Protein AF-A0A382J155-F1 (afdb_monomer_lite)

Structure (mmCIF, N/CA/C/O backbone):
data_AF-A0A382J155-F1
#
_entry.id   AF-A0A382J155-F1
#
loop_
_atom_site.group_PDB
_atom_site.id
_atom_site.type_symbol
_atom_site.label_atom_id
_atom_site.label_alt_id
_atom_site.label_comp_id
_atom_site.label_asym_id
_atom_site.label_entity_id
_atom_site.label_seq_id
_atom_site.pdbx_PDB_ins_code
_atom_site.Cartn_x
_atom_site.Cartn_y
_atom_site.Cartn_z
_atom_site.occupancy
_atom_site.B_iso_or_equiv
_atom_site.auth_seq_id
_atom_site.auth_comp_id
_atom_site.auth_asym_id
_atom_site.auth_atom_id
_atom_site.pdbx_PDB_model_num
ATOM 1 N N . MET A 1 1 ? 18.474 -3.225 -11.524 1.00 43.94 1 MET A N 1
ATOM 2 C CA . MET A 1 1 ? 19.286 -4.308 -12.133 1.00 43.94 1 MET A CA 1
ATOM 3 C C . MET A 1 1 ? 19.375 -5.591 -11.289 1.00 43.94 1 MET A C 1
ATOM 5 O O . MET A 1 1 ? 19.626 -6.630 -11.876 1.00 43.94 1 MET A O 1
ATOM 9 N N . ALA A 1 2 ? 19.076 -5.591 -9.979 1.00 41.50 2 ALA A N 1
ATOM 10 C CA . ALA A 1 2 ? 19.062 -6.821 -9.159 1.00 41.50 2 ALA A CA 1
ATOM 11 C C . ALA A 1 2 ? 17.823 -7.733 -9.353 1.00 41.50 2 ALA A C 1
ATOM 13 O O . ALA A 1 2 ? 17.876 -8.919 -9.047 1.00 41.50 2 ALA A O 1
ATOM 14 N N . ILE A 1 3 ? 16.717 -7.214 -9.899 1.00 50.56 3 ILE A N 1
ATOM 15 C CA . ILE A 1 3 ? 15.454 -7.968 -10.031 1.00 50.56 3 ILE A CA 1
ATOM 16 C C . ILE A 1 3 ? 15.534 -8.980 -11.188 1.00 50.56 3 ILE A C 1
ATOM 18 O O . ILE A 1 3 ? 15.117 -10.123 -11.039 1.00 50.56 3 ILE A O 1
ATOM 22 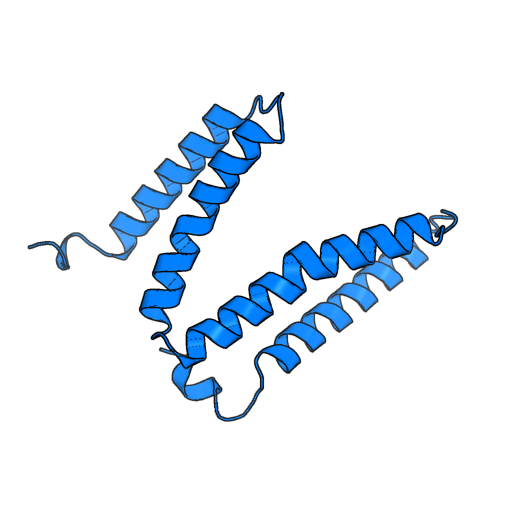N N . LYS A 1 4 ? 16.201 -8.629 -12.298 1.00 45.72 4 LYS A N 1
ATOM 23 C CA . LYS A 1 4 ? 16.342 -9.508 -13.477 1.00 45.72 4 LYS A CA 1
ATOM 24 C C . LYS A 1 4 ? 17.177 -10.774 -13.212 1.00 45.72 4 LYS A C 1
ATOM 26 O O . LYS A 1 4 ? 17.021 -11.749 -13.933 1.00 45.72 4 LYS A O 1
ATOM 31 N N . ILE A 1 5 ? 18.024 -10.773 -12.178 1.00 48.59 5 ILE A N 1
ATOM 32 C CA . ILE A 1 5 ? 18.837 -11.935 -11.770 1.00 48.59 5 ILE A CA 1
ATOM 33 C C . ILE A 1 5 ? 18.111 -12.776 -10.701 1.00 48.59 5 ILE A C 1
ATOM 35 O O . ILE A 1 5 ? 18.413 -13.950 -10.531 1.00 48.59 5 ILE A O 1
ATOM 39 N N . SER A 1 6 ? 17.100 -12.219 -10.023 1.00 45.31 6 SER A N 1
ATOM 40 C CA . SER A 1 6 ? 16.336 -12.927 -8.984 1.00 45.31 6 SER A CA 1
ATOM 41 C C . SER A 1 6 ? 15.043 -13.584 -9.493 1.00 45.31 6 SER A C 1
ATOM 43 O O . SER A 1 6 ? 14.415 -14.352 -8.763 1.00 45.31 6 SER A O 1
ATOM 45 N N . VAL A 1 7 ? 14.650 -13.310 -10.743 1.00 46.97 7 VAL A N 1
ATOM 46 C CA . VAL A 1 7 ? 13.451 -13.865 -11.406 1.00 46.97 7 VAL A CA 1
ATOM 47 C C . VAL A 1 7 ? 13.598 -15.351 -11.790 1.00 46.97 7 VAL A C 1
ATOM 49 O O . VAL A 1 7 ? 12.629 -15.965 -12.221 1.00 46.97 7 VAL A O 1
ATOM 52 N N . SER A 1 8 ? 14.752 -15.988 -11.566 1.00 48.91 8 SER A N 1
ATOM 53 C CA . SER A 1 8 ? 14.932 -17.423 -11.844 1.00 48.91 8 SER A CA 1
ATOM 54 C C . SER A 1 8 ? 14.778 -18.363 -10.640 1.00 48.91 8 SER A C 1
ATOM 56 O O . SER A 1 8 ? 14.857 -19.571 -10.838 1.00 48.91 8 SER A O 1
ATOM 58 N N . SER A 1 9 ? 14.554 -17.884 -9.407 1.00 51.09 9 SER A N 1
ATOM 59 C CA . SER A 1 9 ? 14.527 -18.810 -8.252 1.00 51.09 9 SER A CA 1
ATOM 60 C C . SER A 1 9 ? 13.551 -18.503 -7.119 1.00 51.09 9 SER A C 1
ATOM 62 O O . SER A 1 9 ? 13.320 -19.378 -6.288 1.00 51.09 9 SER A O 1
ATOM 64 N N . THR A 1 10 ? 12.921 -17.329 -7.068 1.00 48.88 10 THR A N 1
ATOM 65 C CA . THR A 1 10 ? 11.916 -17.042 -6.031 1.00 48.88 10 THR A CA 1
ATOM 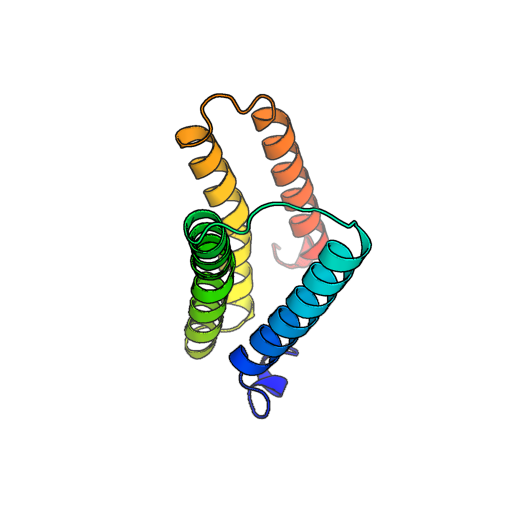66 C C . THR A 1 10 ? 10.755 -16.262 -6.615 1.00 48.88 10 THR A C 1
ATOM 68 O O . THR A 1 10 ? 10.876 -15.073 -6.898 1.00 48.88 10 THR A O 1
ATOM 71 N N . ASN A 1 11 ? 9.625 -16.946 -6.784 1.00 58.25 11 ASN A N 1
ATOM 72 C CA . ASN A 1 11 ? 8.354 -16.349 -7.170 1.00 58.25 11 ASN A CA 1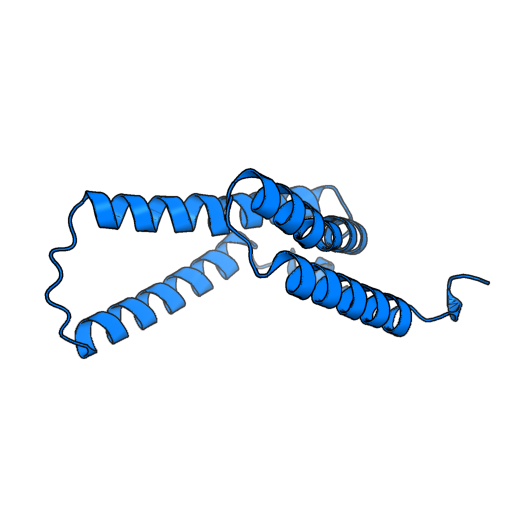
ATOM 73 C C . ASN A 1 11 ? 8.084 -15.134 -6.245 1.00 58.25 11 ASN A C 1
ATOM 75 O O . ASN A 1 11 ? 8.113 -15.311 -5.023 1.00 58.25 11 ASN A O 1
ATOM 79 N N . PRO A 1 12 ? 7.865 -13.909 -6.761 1.00 59.91 12 PRO A N 1
ATOM 80 C CA . PRO A 1 12 ? 7.661 -12.698 -5.947 1.00 59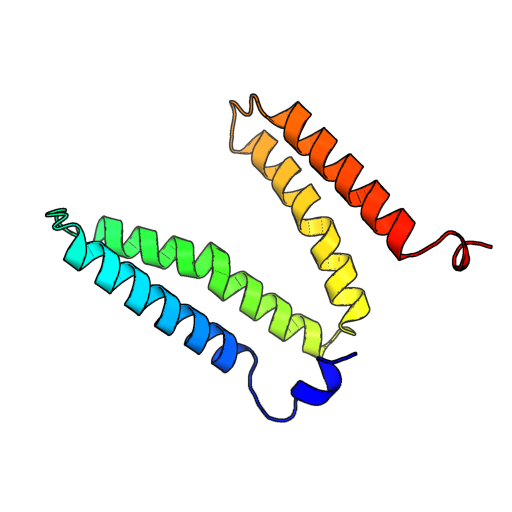.91 12 PRO A CA 1
ATOM 81 C C . PRO A 1 12 ? 6.566 -12.865 -4.887 1.00 59.91 12 PRO A C 1
ATOM 83 O O . PRO A 1 12 ? 6.643 -12.324 -3.782 1.00 59.91 12 PRO A O 1
ATOM 86 N N . ILE A 1 13 ? 5.593 -13.719 -5.200 1.00 64.81 13 ILE A N 1
ATOM 87 C CA . ILE A 1 13 ? 4.521 -14.154 -4.310 1.00 64.81 13 ILE A CA 1
ATOM 88 C C . ILE A 1 13 ? 5.080 -14.832 -3.054 1.00 64.81 13 ILE A C 1
ATOM 90 O O . ILE A 1 13 ? 4.608 -14.547 -1.959 1.00 64.81 13 ILE A O 1
ATOM 94 N N . THR A 1 14 ? 6.101 -15.684 -3.162 1.00 68.12 14 THR A N 1
ATOM 95 C CA . THR A 1 14 ? 6.709 -16.392 -2.023 1.00 68.12 14 THR A CA 1
ATOM 96 C C . THR A 1 14 ? 7.360 -15.420 -1.044 1.00 68.12 14 THR A C 1
ATOM 98 O O . THR A 1 14 ? 7.141 -15.527 0.160 1.00 68.12 14 THR A O 1
ATOM 101 N N . VAL A 1 15 ? 8.106 -14.432 -1.544 1.00 68.94 15 VAL A N 1
ATOM 102 C CA . VAL A 1 15 ? 8.765 -13.419 -0.702 1.00 68.94 15 VAL A CA 1
ATOM 103 C C . VAL A 1 15 ? 7.730 -12.517 -0.022 1.00 68.94 15 VAL A C 1
ATOM 105 O O . VAL A 1 15 ? 7.830 -12.254 1.179 1.00 68.94 15 VAL A O 1
ATOM 108 N N . ALA A 1 16 ? 6.695 -12.097 -0.756 1.00 67.50 16 ALA A N 1
ATOM 109 C CA . ALA A 1 16 ? 5.588 -11.325 -0.195 1.00 67.50 16 ALA A CA 1
ATOM 110 C C . ALA A 1 16 ? 4.817 -12.122 0.873 1.00 67.50 16 ALA A C 1
ATOM 112 O O . ALA A 1 16 ? 4.535 -11.601 1.953 1.00 67.50 16 ALA A O 1
ATOM 113 N N . SER A 1 17 ? 4.549 -13.404 0.612 1.00 71.88 17 SER A N 1
ATOM 114 C CA . SER A 1 17 ? 3.866 -14.312 1.543 1.00 71.88 17 SER A CA 1
ATOM 115 C C . SER A 1 17 ? 4.655 -14.475 2.838 1.00 71.88 17 SER A C 1
ATOM 117 O O . SER A 1 17 ? 4.093 -14.349 3.922 1.00 71.88 17 SER A O 1
ATOM 119 N N . LEU A 1 18 ? 5.972 -14.688 2.738 1.00 75.62 18 LEU A N 1
ATOM 120 C CA . LEU A 1 18 ? 6.845 -14.842 3.901 1.00 75.62 18 LEU A CA 1
ATOM 121 C C . LEU A 1 18 ? 6.833 -13.579 4.772 1.00 75.62 18 LEU A C 1
ATOM 123 O O . LEU A 1 18 ? 6.698 -13.658 5.992 1.00 75.62 18 LEU A O 1
ATOM 127 N N . ARG A 1 19 ? 6.899 -12.402 4.135 1.00 74.81 19 ARG A N 1
ATOM 128 C CA . ARG A 1 19 ? 6.837 -11.103 4.817 1.00 74.81 19 ARG A CA 1
ATOM 129 C C . ARG A 1 19 ? 5.510 -10.908 5.557 1.00 74.81 19 ARG A C 1
ATOM 131 O O . ARG A 1 19 ? 5.517 -10.440 6.695 1.00 74.81 19 ARG A O 1
ATOM 138 N N . LEU A 1 20 ? 4.390 -11.289 4.939 1.00 78.00 20 LEU A N 1
ATOM 139 C CA . LEU A 1 20 ? 3.060 -11.211 5.552 1.00 78.00 20 LEU A CA 1
ATOM 140 C C . LEU A 1 20 ? 2.903 -12.196 6.716 1.00 78.00 20 LEU A C 1
ATOM 142 O O . LEU A 1 20 ? 2.352 -11.821 7.748 1.00 78.00 20 LEU A O 1
ATOM 146 N N . ILE A 1 21 ? 3.432 -13.417 6.595 1.00 81.69 21 ILE A N 1
ATOM 147 C CA . ILE A 1 21 ? 3.409 -14.423 7.669 1.00 81.69 21 ILE A CA 1
ATOM 148 C C . ILE A 1 21 ? 4.209 -13.932 8.878 1.00 81.69 21 ILE A C 1
ATOM 150 O O . ILE A 1 21 ? 3.696 -13.942 9.996 1.00 81.69 21 ILE A O 1
ATOM 154 N N . ILE A 1 22 ? 5.432 -13.440 8.661 1.00 82.00 22 ILE A N 1
ATOM 155 C CA . ILE A 1 22 ? 6.280 -12.902 9.734 1.00 82.00 22 ILE A CA 1
ATOM 156 C C . ILE A 1 22 ? 5.592 -11.708 10.408 1.00 82.00 22 ILE A C 1
ATOM 158 O O . ILE A 1 22 ? 5.499 -11.662 11.636 1.00 82.00 22 ILE A O 1
ATOM 162 N N . GLY A 1 23 ? 5.058 -10.769 9.619 1.00 79.06 23 GLY A N 1
ATOM 163 C CA . GLY A 1 23 ? 4.316 -9.619 10.139 1.00 79.06 23 GLY A CA 1
ATOM 164 C C . GLY A 1 23 ? 3.076 -10.025 10.938 1.00 79.06 23 GLY A C 1
ATOM 165 O O . GLY A 1 23 ? 2.838 -9.491 12.020 1.00 79.06 23 GLY A O 1
ATOM 166 N N . SER A 1 24 ? 2.325 -11.018 10.453 1.00 79.81 24 SER A N 1
ATOM 167 C CA . SER A 1 24 ? 1.146 -11.554 11.134 1.00 79.81 24 SER A CA 1
ATOM 168 C C . SER A 1 24 ? 1.509 -12.221 12.458 1.00 79.81 24 SER A C 1
ATOM 170 O O . SER A 1 24 ? 0.828 -11.992 13.452 1.00 79.81 24 SER A O 1
ATOM 172 N N . ILE A 1 25 ? 2.582 -13.016 12.508 1.00 85.12 25 ILE A N 1
ATOM 173 C CA . ILE A 1 25 ? 3.053 -13.659 13.745 1.00 85.12 25 ILE A CA 1
ATOM 174 C C . ILE A 1 25 ? 3.477 -12.601 14.764 1.00 85.12 25 ILE A C 1
ATOM 176 O O . ILE A 1 25 ? 3.133 -12.710 15.942 1.00 85.12 25 ILE A O 1
ATOM 180 N N . PHE A 1 26 ? 4.192 -11.567 14.317 1.00 85.69 26 PHE A N 1
ATOM 181 C CA . PHE A 1 26 ? 4.660 -10.495 15.187 1.00 85.69 26 PHE A CA 1
ATOM 182 C C . PHE A 1 26 ? 3.494 -9.683 15.760 1.00 85.69 26 PHE A C 1
ATOM 184 O O . PHE A 1 26 ? 3.414 -9.490 16.972 1.00 85.69 26 PHE A O 1
ATOM 191 N N . LEU A 1 27 ? 2.543 -9.276 14.912 1.00 80.56 27 LEU A N 1
ATOM 192 C CA . LEU A 1 27 ? 1.336 -8.563 15.335 1.00 80.56 27 LEU A CA 1
ATOM 193 C C . LEU A 1 27 ? 0.453 -9.417 16.245 1.00 80.56 27 LEU A C 1
ATOM 195 O O . LEU A 1 27 ? -0.030 -8.916 17.254 1.00 80.56 27 LEU A O 1
ATOM 199 N N . PHE A 1 28 ? 0.276 -10.702 15.935 1.00 81.06 28 PHE A N 1
ATOM 200 C CA . PHE A 1 28 ? -0.501 -11.624 16.764 1.00 81.06 28 PHE A CA 1
ATOM 201 C C . PHE A 1 28 ? 0.151 -11.846 18.134 1.00 81.06 28 PHE A C 1
ATOM 203 O O . PHE A 1 28 ? -0.522 -11.827 19.164 1.00 81.06 28 PHE A O 1
ATOM 210 N N . THR A 1 29 ? 1.476 -11.989 18.159 1.00 82.88 29 THR A N 1
ATOM 211 C CA . THR A 1 29 ? 2.265 -12.088 19.392 1.00 82.88 29 THR A CA 1
ATOM 212 C C . THR A 1 29 ? 2.131 -10.814 20.221 1.00 82.88 29 THR A C 1
ATOM 214 O O . THR A 1 29 ? 1.788 -10.883 21.399 1.00 82.88 29 THR A O 1
ATOM 217 N N . TYR A 1 30 ? 2.315 -9.647 19.603 1.00 83.38 30 TYR A N 1
ATOM 218 C CA . TYR A 1 30 ? 2.151 -8.351 20.258 1.00 83.38 30 TYR A CA 1
ATOM 219 C C . TYR A 1 30 ? 0.726 -8.150 20.797 1.00 83.38 30 TYR A C 1
ATOM 221 O O . TYR A 1 30 ? 0.549 -7.723 21.937 1.00 83.38 30 TYR A O 1
ATOM 229 N N . TYR A 1 31 ? -0.293 -8.526 20.021 1.00 78.25 31 TYR A N 1
ATOM 230 C CA . TYR A 1 31 ? -1.698 -8.488 20.429 1.00 78.25 31 TYR A CA 1
ATOM 231 C C . TYR A 1 31 ? -1.955 -9.355 21.670 1.00 78.25 31 TYR A C 1
ATOM 233 O O . TYR A 1 31 ? -2.574 -8.895 22.631 1.00 78.25 31 TYR A O 1
ATOM 241 N N . LYS A 1 32 ? -1.410 -10.579 21.690 1.00 77.56 32 LYS A N 1
ATOM 242 C CA . LYS A 1 32 ? -1.510 -11.501 22.830 1.00 77.56 32 LYS A CA 1
ATOM 243 C C . LYS A 1 32 ? -0.800 -10.959 24.075 1.00 77.56 32 LYS A C 1
ATOM 245 O O . LYS A 1 32 ? -1.352 -11.057 25.168 1.00 77.56 32 LYS A O 1
ATOM 250 N N . PHE A 1 33 ? 0.379 -10.350 23.921 1.00 82.88 33 PHE A N 1
ATOM 251 C CA . PHE A 1 33 ? 1.112 -9.720 25.028 1.00 82.88 33 PHE A CA 1
ATOM 252 C C . PHE A 1 33 ? 0.394 -8.499 25.605 1.00 82.88 33 PHE A C 1
ATOM 254 O O . PHE A 1 33 ? 0.476 -8.254 26.805 1.00 82.88 33 PHE A O 1
ATOM 261 N N . LYS A 1 34 ? -0.334 -7.746 24.775 1.00 79.88 34 LYS A N 1
ATOM 262 C CA . LYS A 1 34 ? -1.045 -6.539 25.210 1.00 79.88 34 LYS A CA 1
ATOM 263 C C . LYS A 1 34 ? -2.357 -6.837 25.950 1.00 79.88 34 LYS A C 1
ATOM 265 O O . LYS A 1 34 ? -2.989 -5.911 26.448 1.00 79.88 34 LYS A O 1
ATOM 270 N N . GLY A 1 35 ? -2.773 -8.106 26.031 1.00 68.50 35 GLY A N 1
ATOM 271 C CA . GLY A 1 35 ? -3.951 -8.526 26.798 1.00 68.50 35 GLY A CA 1
ATOM 272 C C . GLY A 1 35 ? -5.264 -7.904 26.313 1.00 68.50 35 GLY A C 1
ATOM 273 O O . GLY A 1 35 ? -6.227 -7.836 27.077 1.00 68.50 35 GLY A O 1
ATOM 274 N N . LEU A 1 36 ? -5.302 -7.430 25.062 1.00 66.25 36 LEU A N 1
ATOM 275 C CA . LEU A 1 36 ? -6.472 -6.797 24.466 1.00 66.25 36 LEU A CA 1
ATOM 276 C C . LEU A 1 36 ? -7.577 -7.849 24.314 1.00 66.25 36 LEU A C 1
ATOM 278 O O . LEU A 1 36 ? -7.562 -8.677 23.406 1.00 66.25 36 LEU A O 1
ATOM 282 N N . LYS A 1 37 ? -8.542 -7.826 25.236 1.00 61.12 37 LYS A N 1
ATOM 283 C CA . LYS A 1 37 ? -9.790 -8.591 25.153 1.00 61.12 37 LYS A CA 1
ATOM 284 C C . LYS A 1 37 ? -10.773 -7.874 24.227 1.00 61.12 37 LYS A C 1
ATOM 286 O O . LYS A 1 37 ? -11.868 -7.514 24.646 1.00 61.12 37 LYS A O 1
ATOM 291 N N . GLU A 1 38 ? -10.386 -7.627 22.983 1.00 62.00 38 GLU A N 1
ATOM 292 C CA . GLU A 1 38 ? -11.380 -7.275 21.975 1.00 62.00 38 GLU A CA 1
ATOM 293 C C . GLU A 1 38 ? -11.973 -8.562 21.408 1.00 62.00 38 GLU A C 1
ATOM 295 O O . GLU A 1 38 ? -11.254 -9.475 20.992 1.00 62.00 38 GLU A O 1
ATOM 300 N N . ASN A 1 39 ? -13.306 -8.646 21.417 1.00 63.78 39 ASN A N 1
ATOM 301 C CA . ASN A 1 39 ? -14.021 -9.669 20.670 1.00 63.78 39 ASN A CA 1
ATOM 302 C C . ASN A 1 39 ? -13.687 -9.445 19.196 1.00 63.78 39 ASN A C 1
ATOM 304 O O . ASN A 1 39 ? -14.220 -8.524 18.575 1.00 63.78 39 ASN A O 1
ATOM 308 N N . LEU A 1 40 ? -12.799 -10.279 18.649 1.00 71.12 40 LEU A N 1
ATOM 309 C CA . LEU A 1 40 ? -12.524 -10.367 17.219 1.00 71.12 40 LEU A CA 1
ATOM 310 C C . LEU A 1 40 ? -13.805 -10.828 16.520 1.00 71.12 40 LEU A C 1
ATOM 312 O O . LEU A 1 40 ? -14.004 -12.003 16.224 1.00 71.12 40 LEU A O 1
ATOM 316 N N . SER A 1 41 ? -14.721 -9.887 16.311 1.00 79.75 41 SER A N 1
ATOM 317 C CA . SER A 1 41 ? -15.928 -10.120 15.543 1.00 79.75 41 SER A CA 1
ATOM 318 C C . SER A 1 41 ? -15.516 -10.509 14.129 1.00 79.75 41 SER A C 1
ATOM 320 O O . SER A 1 41 ? -14.578 -9.936 13.567 1.00 79.75 41 SER A O 1
ATOM 322 N N . ILE A 1 42 ? -16.257 -11.431 13.518 1.00 82.75 42 ILE A N 1
ATOM 323 C CA . ILE A 1 42 ? -16.111 -11.801 12.102 1.00 82.75 42 ILE A CA 1
ATOM 324 C C . ILE A 1 42 ? -16.049 -10.566 11.197 1.00 82.75 42 ILE A C 1
ATOM 326 O O . ILE A 1 42 ? -15.320 -10.562 10.210 1.00 82.75 42 ILE A O 1
ATOM 330 N N . LYS A 1 43 ? -16.739 -9.483 11.573 1.00 84.69 43 LYS A N 1
ATOM 331 C CA . LYS A 1 43 ? -16.695 -8.208 10.855 1.00 84.69 43 LYS A CA 1
ATOM 332 C C . LYS A 1 43 ? -15.302 -7.566 10.871 1.00 84.69 43 LYS A C 1
ATOM 334 O O . LYS A 1 43 ? -14.837 -7.122 9.830 1.00 84.69 43 LYS A O 1
ATOM 339 N N . ILE A 1 44 ? -14.622 -7.547 12.019 1.00 83.31 44 ILE A N 1
ATOM 340 C CA . ILE A 1 44 ? -13.259 -7.004 12.157 1.00 83.31 44 ILE A CA 1
ATOM 341 C C . ILE A 1 44 ? -12.275 -7.872 11.372 1.00 83.31 44 ILE A C 1
ATOM 343 O O . ILE A 1 44 ? -11.437 -7.348 10.643 1.00 83.31 44 ILE A O 1
ATOM 347 N N . LEU A 1 45 ? -12.423 -9.195 11.461 1.00 82.81 45 LEU A N 1
ATOM 348 C CA . LEU A 1 45 ? -11.577 -10.130 10.724 1.00 82.81 45 LEU A CA 1
ATOM 349 C C . LEU A 1 45 ? -11.729 -9.956 9.203 1.00 82.81 45 LEU A C 1
ATOM 351 O O . LEU A 1 45 ? -10.732 -9.907 8.486 1.00 82.81 45 LEU A O 1
ATOM 355 N N . LEU A 1 46 ? -12.965 -9.771 8.724 1.00 86.81 46 LEU A N 1
ATOM 356 C CA . LEU A 1 46 ? -13.260 -9.433 7.329 1.00 86.81 46 LEU A CA 1
ATOM 357 C C . LEU A 1 46 ? -12.646 -8.093 6.913 1.00 86.81 46 LEU A C 1
ATOM 359 O O . LEU A 1 46 ? -12.068 -8.011 5.835 1.00 86.81 46 LEU A O 1
ATOM 363 N N . PHE A 1 47 ? -12.723 -7.056 7.752 1.00 85.12 47 PHE A N 1
ATOM 364 C CA . PHE A 1 47 ? -12.089 -5.767 7.459 1.00 85.12 47 PHE A CA 1
ATOM 365 C C . PHE A 1 47 ? -10.567 -5.883 7.347 1.00 85.12 47 PHE A C 1
ATOM 367 O O . PHE A 1 47 ? -9.991 -5.374 6.389 1.00 85.12 47 PHE A O 1
ATOM 374 N N . ILE A 1 48 ? -9.919 -6.586 8.280 1.00 82.94 48 ILE A N 1
ATOM 375 C CA . ILE A 1 48 ? -8.469 -6.828 8.240 1.00 82.94 48 ILE A CA 1
ATOM 376 C C . ILE A 1 48 ? -8.094 -7.577 6.957 1.00 82.94 48 ILE A C 1
ATOM 378 O O . ILE A 1 48 ? -7.144 -7.194 6.272 1.00 82.94 48 ILE A O 1
ATOM 382 N N . PHE A 1 49 ? -8.867 -8.606 6.599 1.00 83.50 49 PHE A N 1
ATOM 383 C CA . PHE A 1 49 ? -8.661 -9.357 5.366 1.00 83.50 49 PHE A CA 1
ATOM 384 C C . PHE A 1 49 ? -8.810 -8.471 4.122 1.00 83.50 49 PHE A C 1
ATOM 386 O O . PHE A 1 49 ? -7.933 -8.481 3.262 1.00 83.50 49 PHE A O 1
ATOM 393 N N . LEU A 1 50 ? -9.867 -7.657 4.042 1.00 86.88 50 LEU A N 1
ATOM 394 C CA . LEU A 1 50 ? -10.108 -6.749 2.916 1.00 86.88 50 LEU A CA 1
ATOM 395 C C . LEU A 1 50 ? -9.004 -5.697 2.773 1.00 86.88 50 LEU A C 1
ATOM 397 O O . LEU A 1 50 ? -8.546 -5.447 1.661 1.00 86.88 50 LEU A O 1
ATOM 401 N N . ILE A 1 51 ? -8.531 -5.119 3.880 1.00 85.88 51 ILE A N 1
ATOM 402 C CA . ILE A 1 51 ? -7.426 -4.150 3.873 1.00 85.88 51 ILE A C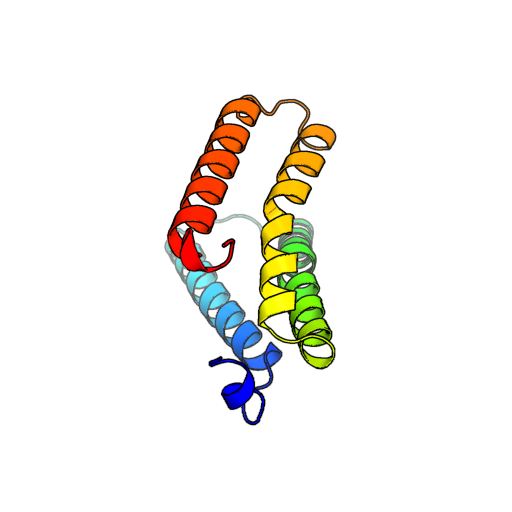A 1
ATOM 403 C C . ILE A 1 51 ? -6.131 -4.814 3.397 1.00 85.88 51 ILE A C 1
ATOM 405 O O . ILE A 1 51 ? -5.414 -4.244 2.576 1.00 85.88 51 ILE A O 1
ATOM 409 N N . GLY A 1 52 ? -5.830 -6.028 3.867 1.00 82.94 52 GLY A N 1
ATOM 410 C CA . GLY A 1 52 ? -4.665 -6.785 3.405 1.00 82.94 52 GLY A CA 1
ATOM 411 C C . GLY A 1 52 ? -4.754 -7.148 1.920 1.00 82.94 52 GLY A C 1
ATOM 412 O O . GLY A 1 52 ? -3.777 -7.016 1.181 1.00 82.94 52 GLY A O 1
ATOM 413 N N . LEU A 1 53 ? -5.940 -7.548 1.466 1.00 84.25 53 LEU A N 1
ATOM 414 C CA . LEU A 1 53 ? -6.178 -7.957 0.088 1.00 84.25 53 LEU A CA 1
ATOM 415 C C . LEU A 1 53 ? -6.074 -6.770 -0.880 1.00 84.25 53 LEU A C 1
ATOM 417 O O . LEU A 1 53 ? -5.315 -6.829 -1.845 1.00 84.25 53 LEU A O 1
ATOM 421 N N . ILE A 1 54 ? -6.775 -5.675 -0.590 1.00 86.75 54 ILE A N 1
ATOM 422 C CA . ILE A 1 54 ? -6.809 -4.479 -1.441 1.00 86.75 54 ILE A CA 1
ATOM 423 C C . ILE A 1 54 ? -5.508 -3.680 -1.328 1.00 86.75 54 ILE A C 1
ATOM 425 O O . ILE A 1 54 ? -4.974 -3.230 -2.336 1.00 86.75 54 ILE A O 1
ATOM 429 N N . GLY A 1 55 ? -4.981 -3.513 -0.116 1.00 82.75 55 GLY A N 1
ATOM 430 C CA . GLY A 1 55 ? -3.823 -2.657 0.140 1.00 82.75 55 GLY A CA 1
ATOM 431 C C . GLY A 1 55 ? -2.471 -3.307 -0.146 1.00 82.75 55 GLY A C 1
ATOM 432 O O . GLY A 1 55 ? -1.502 -2.592 -0.376 1.00 82.75 55 GLY A O 1
ATOM 433 N N . ASN A 1 56 ? -2.377 -4.641 -0.132 1.00 81.62 56 ASN A N 1
ATOM 434 C CA . ASN A 1 56 ? -1.111 -5.345 -0.361 1.00 81.62 56 ASN A CA 1
ATOM 435 C C . ASN A 1 56 ? -1.224 -6.395 -1.468 1.00 81.62 56 ASN A C 1
ATOM 437 O O . ASN A 1 56 ? -0.504 -6.310 -2.459 1.00 81.62 56 ASN A O 1
ATOM 441 N N . PHE A 1 57 ? -2.111 -7.383 -1.331 1.00 80.38 57 PHE A N 1
ATOM 442 C CA . PHE A 1 57 ? -2.107 -8.538 -2.236 1.00 80.38 57 PHE A CA 1
ATOM 443 C C . PHE A 1 57 ? -2.337 -8.148 -3.701 1.00 80.38 57 PHE A C 1
ATOM 445 O O . PHE A 1 57 ? -1.554 -8.532 -4.570 1.00 80.38 57 PHE A O 1
ATOM 452 N N . ILE A 1 58 ? -3.375 -7.352 -3.967 1.00 83.56 58 ILE A N 1
ATOM 453 C CA . ILE A 1 58 ? -3.705 -6.854 -5.306 1.00 83.56 58 ILE A CA 1
ATOM 454 C C . ILE A 1 58 ? -2.551 -6.030 -5.909 1.00 83.56 58 ILE A C 1
ATOM 456 O O . ILE A 1 58 ? -2.071 -6.415 -6.977 1.00 83.56 58 ILE A O 1
ATOM 460 N N . PRO A 1 59 ? -2.050 -4.953 -5.268 1.00 82.50 59 PRO A N 1
ATOM 461 C CA . PRO A 1 59 ? -1.001 -4.125 -5.859 1.00 82.50 59 PRO A CA 1
ATOM 462 C C . PRO A 1 59 ? 0.308 -4.889 -6.073 1.00 82.50 59 PRO A C 1
ATOM 464 O O . PRO A 1 59 ? 0.895 -4.775 -7.146 1.00 82.50 59 PRO A O 1
ATOM 467 N N . PHE A 1 60 ? 0.747 -5.721 -5.122 1.00 77.44 60 PHE A N 1
ATOM 468 C CA . PHE A 1 60 ? 1.964 -6.520 -5.312 1.00 77.44 60 PHE A CA 1
ATOM 469 C C . PHE A 1 60 ? 1.815 -7.549 -6.437 1.00 77.44 60 PHE A C 1
ATOM 471 O O . PHE A 1 60 ? 2.753 -7.737 -7.211 1.00 77.44 60 PHE A O 1
ATOM 478 N N . SER A 1 61 ? 0.644 -8.177 -6.572 1.00 79.00 61 SER A N 1
ATOM 479 C CA . SER A 1 61 ? 0.383 -9.126 -7.662 1.00 79.00 61 SER A CA 1
ATOM 480 C C . SER A 1 61 ? 0.369 -8.431 -9.024 1.00 79.00 61 SER A C 1
ATOM 482 O O . SER A 1 61 ? 0.983 -8.922 -9.966 1.00 79.00 61 SER A O 1
ATOM 484 N N . LEU A 1 62 ? -0.270 -7.260 -9.121 1.00 81.62 62 LEU A N 1
ATOM 485 C CA . LEU A 1 62 ? -0.300 -6.442 -10.339 1.00 81.62 62 LEU A CA 1
ATOM 486 C C . LEU A 1 62 ? 1.093 -5.957 -10.748 1.00 81.62 62 LEU A C 1
ATOM 488 O O . LEU A 1 62 ? 1.420 -6.007 -11.929 1.00 81.62 62 LEU A O 1
ATOM 492 N N . ILE A 1 63 ? 1.920 -5.524 -9.791 1.00 78.06 63 ILE A N 1
ATOM 493 C CA . ILE A 1 63 ? 3.307 -5.114 -10.057 1.00 78.06 63 ILE A CA 1
ATOM 494 C C . ILE A 1 63 ? 4.133 -6.316 -10.518 1.00 78.06 63 ILE A C 1
ATOM 496 O O . ILE A 1 63 ? 4.814 -6.247 -11.534 1.00 78.06 63 ILE A O 1
ATOM 500 N N . SER A 1 64 ? 4.035 -7.449 -9.821 1.00 74.69 64 SER A N 1
ATOM 501 C CA . SER A 1 64 ? 4.754 -8.663 -10.215 1.00 74.69 64 SER A CA 1
ATOM 502 C C . SER A 1 64 ? 4.323 -9.180 -11.589 1.00 74.69 64 SER A C 1
ATOM 504 O O . SER A 1 64 ? 5.129 -9.792 -12.287 1.00 74.69 64 SER A O 1
ATOM 506 N N . TRP A 1 65 ? 3.060 -8.985 -11.965 1.00 79.06 65 TRP A N 1
ATOM 507 C CA . TRP A 1 65 ? 2.571 -9.304 -13.299 1.00 79.06 65 TRP A CA 1
ATOM 508 C C . TRP A 1 65 ? 3.099 -8.306 -14.329 1.00 79.06 65 TRP A C 1
ATOM 510 O O . TRP A 1 65 ? 3.578 -8.723 -15.378 1.00 79.06 65 TRP A O 1
ATOM 520 N N . SER A 1 66 ? 3.092 -7.007 -14.022 1.00 77.62 66 SER A N 1
ATOM 521 C CA . SER A 1 66 ? 3.570 -5.976 -14.942 1.00 77.62 66 SER A CA 1
ATOM 522 C C . SER A 1 66 ? 5.066 -6.112 -15.231 1.00 77.62 66 SER A C 1
ATOM 524 O O . SER A 1 66 ? 5.460 -6.027 -16.390 1.00 77.62 66 SER A O 1
ATOM 526 N N . GLU A 1 67 ? 5.890 -6.458 -14.239 1.00 73.19 67 GLU A N 1
ATOM 527 C CA . GLU A 1 67 ? 7.325 -6.719 -14.426 1.00 73.19 67 GLU A CA 1
ATOM 528 C C . GLU A 1 67 ? 7.640 -7.891 -15.379 1.00 73.19 67 GLU A C 1
ATOM 530 O O . GLU A 1 67 ? 8.764 -7.986 -15.871 1.00 73.19 67 GLU A O 1
ATOM 535 N N . GLN A 1 68 ? 6.671 -8.763 -15.696 1.00 75.12 68 GLN A N 1
ATOM 536 C CA . GLN A 1 68 ? 6.845 -9.783 -16.744 1.00 75.12 68 GLN A CA 1
ATOM 537 C C . GLN A 1 68 ? 6.814 -9.180 -18.157 1.00 75.12 68 GLN A C 1
ATOM 539 O O . GLN A 1 68 ? 7.387 -9.757 -19.079 1.00 75.12 68 GLN A O 1
ATOM 544 N N . TYR A 1 69 ? 6.170 -8.020 -18.328 1.00 76.88 69 TYR A N 1
ATOM 545 C CA . TYR A 1 69 ? 5.966 -7.360 -19.623 1.00 76.88 69 TYR A CA 1
ATOM 546 C C . TYR A 1 69 ? 6.781 -6.070 -19.784 1.00 76.88 69 TYR A C 1
ATOM 548 O O . TYR A 1 69 ? 7.102 -5.691 -20.909 1.00 76.88 69 TYR A O 1
ATOM 556 N N . ILE A 1 70 ? 7.137 -5.393 -18.687 1.00 79.00 70 ILE A N 1
ATOM 557 C CA . ILE A 1 70 ? 7.914 -4.144 -18.694 1.00 79.00 70 ILE A CA 1
ATOM 558 C C . ILE A 1 70 ? 9.211 -4.284 -17.904 1.00 79.00 70 ILE A C 1
ATOM 560 O O . ILE A 1 70 ? 9.283 -4.954 -16.879 1.00 79.00 70 ILE A O 1
ATOM 564 N N . GLN A 1 71 ? 10.256 -3.596 -18.370 1.00 76.44 71 GLN A N 1
ATOM 565 C CA . GLN A 1 71 ? 11.523 -3.525 -17.647 1.00 76.44 71 GLN A CA 1
ATOM 566 C C . GLN A 1 71 ? 11.316 -2.865 -16.274 1.00 76.44 71 GLN A C 1
ATOM 568 O O . GLN A 1 71 ? 10.611 -1.859 -16.170 1.00 76.44 71 GLN A O 1
ATOM 573 N N . SER A 1 72 ? 11.999 -3.362 -15.236 1.00 70.00 72 SER A N 1
ATOM 574 C CA . SER A 1 72 ? 11.869 -2.841 -13.863 1.00 70.00 72 SER A CA 1
ATOM 575 C C . SER A 1 72 ? 12.131 -1.334 -13.733 1.00 70.00 72 SER A C 1
ATOM 577 O O . SER A 1 72 ? 11.616 -0.706 -12.815 1.00 70.00 72 SER A O 1
ATOM 579 N N . ASN A 1 73 ? 12.901 -0.725 -14.646 1.00 71.88 73 ASN A N 1
ATOM 580 C CA . ASN A 1 73 ? 13.098 0.729 -14.663 1.00 71.88 73 ASN A CA 1
ATOM 581 C C . ASN A 1 73 ? 11.794 1.477 -15.001 1.00 71.88 73 ASN A C 1
ATOM 583 O O . ASN A 1 73 ? 11.409 2.415 -14.311 1.00 71.88 73 ASN A O 1
ATOM 587 N N . THR A 1 74 ? 11.067 1.015 -16.020 1.00 74.06 74 THR A N 1
ATOM 588 C CA . THR A 1 74 ? 9.769 1.577 -16.416 1.00 74.06 74 THR A CA 1
ATOM 589 C C . THR A 1 74 ? 8.694 1.294 -15.368 1.00 74.06 74 THR A C 1
ATOM 591 O O . THR A 1 74 ? 7.900 2.177 -15.055 1.00 74.06 74 THR A O 1
ATOM 594 N N . ALA A 1 75 ? 8.697 0.095 -14.775 1.00 76.12 75 ALA A N 1
ATOM 595 C CA . ALA A 1 75 ? 7.803 -0.235 -13.664 1.00 76.12 75 ALA A CA 1
ATOM 596 C C . ALA A 1 75 ? 8.046 0.678 -12.445 1.00 76.12 75 ALA A C 1
ATOM 598 O O . ALA A 1 75 ? 7.093 1.181 -11.851 1.00 76.12 75 ALA A O 1
ATOM 599 N N . GLY A 1 76 ? 9.313 0.962 -12.119 1.00 73.75 76 GLY A N 1
ATOM 600 C CA . GLY A 1 76 ? 9.688 1.919 -11.077 1.00 73.75 76 GLY A CA 1
ATOM 601 C C . GLY A 1 76 ? 9.208 3.343 -11.372 1.00 73.75 76 GLY A C 1
ATOM 602 O O . GLY A 1 76 ? 8.645 3.985 -10.491 1.00 73.75 76 GLY A O 1
ATOM 603 N N . LEU A 1 77 ? 9.346 3.816 -12.616 1.00 77.12 77 LEU A N 1
ATOM 604 C CA . LEU A 1 77 ? 8.837 5.130 -13.035 1.00 77.12 77 LEU A CA 1
ATOM 605 C C . LEU A 1 77 ? 7.311 5.242 -12.900 1.00 77.12 77 LEU A C 1
ATOM 607 O O . LEU A 1 77 ? 6.818 6.255 -12.411 1.00 77.12 77 LEU A O 1
ATOM 611 N N . LEU A 1 78 ? 6.564 4.202 -13.281 1.00 79.38 78 LEU A N 1
ATOM 612 C CA . LEU A 1 78 ? 5.110 4.145 -13.091 1.00 79.38 78 LEU A CA 1
ATOM 613 C C . LEU A 1 78 ? 4.733 4.191 -11.605 1.00 79.38 78 LEU A C 1
ATOM 615 O O . LEU A 1 78 ? 3.805 4.904 -11.219 1.00 79.38 78 LEU A O 1
ATOM 619 N N . LEU A 1 79 ? 5.480 3.478 -10.758 1.00 81.38 79 LEU A N 1
ATOM 620 C CA . LEU A 1 79 ? 5.253 3.476 -9.315 1.00 81.38 79 LEU A CA 1
ATOM 621 C C . LEU A 1 79 ? 5.519 4.853 -8.684 1.00 81.38 79 LEU A C 1
ATOM 623 O O . LEU A 1 79 ? 4.823 5.230 -7.744 1.00 81.38 79 LEU A O 1
ATOM 627 N N . SER A 1 80 ? 6.446 5.643 -9.233 1.00 78.50 80 SER A N 1
ATOM 628 C CA . SER A 1 80 ? 6.712 7.022 -8.792 1.00 78.50 80 SER A CA 1
ATOM 629 C C . SER A 1 80 ? 5.520 7.968 -8.968 1.00 78.50 80 SER A C 1
ATOM 631 O O . SER A 1 80 ? 5.462 8.999 -8.301 1.00 78.50 80 SER A O 1
ATOM 633 N N . VAL A 1 81 ? 4.551 7.631 -9.826 1.00 81.69 81 VAL A N 1
ATOM 634 C CA . VAL A 1 81 ? 3.313 8.411 -10.011 1.00 81.69 81 VAL A CA 1
ATOM 635 C C . VAL A 1 81 ? 2.239 8.017 -8.984 1.00 81.69 81 VAL A C 1
ATOM 637 O O . VAL A 1 81 ? 1.329 8.798 -8.708 1.00 81.69 81 VAL A O 1
ATOM 640 N N . ALA A 1 82 ? 2.348 6.847 -8.343 1.00 82.38 82 ALA A N 1
ATOM 641 C CA . ALA A 1 82 ? 1.371 6.374 -7.357 1.00 82.38 82 ALA A CA 1
ATOM 642 C C . ALA A 1 82 ? 1.104 7.364 -6.198 1.00 82.38 82 ALA A C 1
ATOM 644 O O . ALA A 1 82 ? -0.063 7.554 -5.860 1.00 82.38 82 ALA A O 1
ATOM 645 N N . PRO A 1 83 ? 2.102 8.066 -5.614 1.00 79.56 83 PRO A N 1
ATOM 646 C CA . PRO A 1 83 ? 1.860 9.088 -4.591 1.00 79.56 83 PRO A CA 1
ATOM 647 C C . PRO A 1 83 ? 0.996 10.255 -5.084 1.00 79.56 83 PRO A C 1
ATOM 649 O O . PRO A 1 83 ? 0.216 10.807 -4.310 1.00 79.56 83 PRO A O 1
ATOM 652 N N . ILE A 1 84 ? 1.104 10.614 -6.367 1.00 80.44 84 ILE A N 1
ATOM 653 C CA . ILE A 1 84 ? 0.312 11.685 -6.987 1.00 80.44 84 ILE A CA 1
ATOM 654 C C . ILE A 1 84 ? -1.151 11.247 -7.083 1.00 80.44 84 ILE A C 1
ATOM 656 O O . ILE A 1 84 ? -2.044 11.991 -6.677 1.00 80.44 84 ILE A O 1
ATOM 660 N N . PHE A 1 85 ? -1.398 10.014 -7.539 1.00 82.56 85 PHE A N 1
ATOM 661 C CA . PHE A 1 85 ? -2.740 9.426 -7.535 1.00 82.56 85 PHE A CA 1
ATOM 662 C C . PHE A 1 85 ? -3.308 9.312 -6.122 1.00 82.56 85 PHE A C 1
ATOM 664 O O . PHE A 1 85 ? -4.473 9.639 -5.916 1.00 82.56 85 PHE A O 1
ATOM 671 N N . THR A 1 86 ? -2.498 8.911 -5.141 1.00 82.69 86 THR A N 1
ATOM 672 C CA . THR A 1 86 ? -2.912 8.863 -3.735 1.00 82.69 86 THR A CA 1
ATOM 673 C C . THR A 1 86 ? -3.319 10.243 -3.228 1.00 82.69 86 THR A C 1
ATOM 675 O O . THR A 1 86 ? -4.368 10.353 -2.607 1.00 82.69 86 THR A O 1
ATOM 678 N N . LEU A 1 87 ? -2.557 11.305 -3.522 1.00 77.31 87 LEU A N 1
ATOM 679 C CA . LEU A 1 87 ? -2.923 12.675 -3.139 1.00 77.31 87 LEU A CA 1
ATOM 680 C C . LEU A 1 87 ? -4.228 13.121 -3.810 1.00 77.31 87 LEU A C 1
ATOM 682 O O . LEU A 1 87 ? -5.091 13.701 -3.151 1.00 77.31 87 LEU A O 1
ATOM 686 N N . PHE A 1 88 ? -4.390 12.814 -5.099 1.00 82.75 88 PHE A N 1
ATOM 687 C CA . PHE A 1 88 ? -5.610 13.122 -5.840 1.00 82.75 88 PHE A CA 1
ATOM 688 C C . PHE A 1 88 ? -6.824 12.396 -5.245 1.00 82.75 88 PHE A C 1
ATOM 690 O O . PHE A 1 88 ? -7.825 13.033 -4.930 1.00 82.75 88 PHE A O 1
ATOM 697 N N . LEU A 1 89 ? -6.728 11.084 -5.005 1.00 82.06 89 LEU A N 1
ATOM 698 C CA . LEU A 1 89 ? -7.796 10.306 -4.370 1.00 82.06 89 LEU A CA 1
ATOM 699 C C . LEU A 1 89 ? -8.070 10.769 -2.934 1.00 82.06 89 LEU A C 1
ATOM 701 O O . LEU A 1 89 ? -9.234 10.836 -2.546 1.00 82.06 89 LEU A O 1
ATOM 705 N N . SER A 1 90 ? -7.036 11.120 -2.162 1.00 79.56 90 SER A N 1
ATOM 706 C CA . SER A 1 90 ? -7.181 11.630 -0.791 1.00 79.56 90 SER A CA 1
ATOM 707 C C . SER A 1 90 ? -8.042 12.887 -0.769 1.00 79.56 90 SER A C 1
ATOM 709 O O . SER A 1 90 ? -8.991 12.960 0.001 1.00 79.56 90 SER A O 1
ATOM 711 N N . TYR A 1 91 ? -7.807 13.824 -1.691 1.00 76.25 91 TYR A N 1
ATOM 712 C CA . TYR A 1 91 ? -8.616 15.039 -1.807 1.00 76.25 91 TYR A CA 1
ATOM 713 C C . TYR A 1 91 ? -10.111 14.754 -2.056 1.00 76.25 91 TYR A C 1
ATOM 715 O O . TYR A 1 91 ? -10.970 15.442 -1.508 1.00 76.25 91 TYR A O 1
ATOM 723 N N . PHE A 1 92 ? -10.439 13.729 -2.853 1.00 79.25 92 PHE A N 1
ATOM 724 C CA . PHE A 1 92 ? -11.833 13.367 -3.148 1.00 79.25 92 PHE A CA 1
ATOM 725 C C . PHE A 1 92 ? -12.509 12.558 -2.034 1.00 79.25 92 PHE A C 1
ATOM 727 O O . PHE A 1 92 ? -13.681 12.790 -1.733 1.00 79.25 92 PHE A O 1
ATOM 734 N N . PHE A 1 93 ? -11.804 11.590 -1.444 1.00 78.75 93 PHE A N 1
ATOM 735 C CA . PHE A 1 93 ? -12.379 10.654 -0.472 1.00 78.75 93 PHE A CA 1
ATOM 736 C C . PHE A 1 93 ? -12.281 11.148 0.976 1.00 78.75 93 PHE A C 1
ATOM 738 O O . PHE A 1 93 ? -13.147 10.830 1.791 1.00 78.75 93 PHE A O 1
ATOM 745 N N . ILE A 1 94 ? -11.259 11.936 1.308 1.00 73.94 94 ILE A N 1
ATOM 746 C CA . ILE A 1 94 ? -10.991 12.447 2.654 1.00 73.94 94 ILE A CA 1
ATOM 747 C C . ILE A 1 94 ? -11.290 13.950 2.638 1.00 73.94 94 ILE A C 1
ATOM 749 O O . ILE A 1 94 ? -10.426 14.800 2.451 1.00 73.94 94 ILE A O 1
ATOM 753 N N . LYS A 1 95 ? -12.575 14.274 2.831 1.00 60.34 95 LYS A N 1
ATOM 754 C CA . LYS A 1 95 ? -13.157 15.631 2.752 1.00 60.34 95 LYS A CA 1
ATOM 755 C C . LYS A 1 95 ? -12.548 16.674 3.712 1.00 60.34 95 LYS A C 1
ATOM 757 O O . LYS A 1 95 ? -12.879 17.849 3.597 1.00 60.34 95 LYS A O 1
ATOM 762 N N . GLU A 1 96 ? -11.679 16.273 4.642 1.00 58.50 96 GLU A N 1
ATOM 763 C CA . GLU A 1 96 ? -11.096 17.125 5.692 1.00 58.50 96 GLU A CA 1
ATOM 764 C C . GLU A 1 96 ? -9.565 17.015 5.784 1.00 58.50 96 GLU A C 1
ATOM 766 O O . GLU A 1 96 ? -8.982 17.007 6.872 1.00 58.50 96 GLU A O 1
ATOM 771 N N . ASP A 1 97 ? -8.873 16.937 4.648 1.00 59.00 97 ASP A N 1
ATOM 772 C CA . ASP A 1 97 ? -7.413 16.871 4.651 1.00 59.00 97 ASP A CA 1
ATOM 773 C C . ASP A 1 97 ? -6.778 18.242 4.974 1.00 59.00 97 ASP A C 1
ATOM 775 O O . ASP A 1 97 ? -6.278 18.965 4.110 1.00 59.00 97 ASP A O 1
ATOM 779 N N . LYS A 1 98 ? -6.713 18.593 6.270 1.00 60.50 98 LYS A N 1
ATOM 780 C CA . LYS A 1 98 ? -5.899 19.719 6.795 1.00 60.50 98 LYS A CA 1
ATOM 781 C C . LYS A 1 98 ? -4.416 19.607 6.412 1.00 60.50 98 LYS A C 1
ATOM 783 O O . LYS A 1 98 ? -3.645 20.545 6.605 1.00 60.50 98 LYS A O 1
ATOM 788 N N . TYR A 1 99 ? -4.005 18.454 5.890 1.00 64.12 99 TYR A N 1
ATOM 789 C CA . TYR A 1 99 ? -2.638 18.127 5.524 1.00 64.12 99 TYR A CA 1
ATOM 790 C C . TYR A 1 99 ? -2.346 18.247 4.028 1.00 64.12 99 TYR A C 1
ATOM 792 O O . TYR A 1 99 ? -1.203 18.008 3.651 1.00 64.12 99 TYR A O 1
ATOM 800 N N . PHE A 1 100 ? -3.299 18.682 3.192 1.00 73.19 100 PHE A N 1
ATOM 801 C CA . PHE A 1 100 ? -3.097 18.844 1.744 1.00 73.19 100 PHE A CA 1
ATOM 802 C C . PHE A 1 100 ? -1.828 19.647 1.404 1.00 73.19 100 PHE A C 1
ATOM 804 O O . PHE A 1 100 ? -0.986 19.187 0.636 1.00 73.19 100 PHE A O 1
ATOM 811 N N . LEU A 1 101 ? -1.626 20.793 2.069 1.00 74.44 101 LEU A N 1
ATOM 812 C CA . LEU A 1 101 ? -0.416 21.619 1.940 1.00 74.44 101 LEU A CA 1
ATOM 813 C C . LEU A 1 101 ? 0.862 20.858 2.321 1.00 74.44 101 LEU A C 1
ATOM 815 O O . LEU A 1 101 ? 1.878 20.960 1.638 1.00 74.44 101 LEU A O 1
ATOM 819 N N . ARG A 1 102 ? 0.818 20.059 3.391 1.00 75.06 102 ARG A N 1
ATOM 820 C CA . ARG A 1 102 ? 1.982 19.303 3.872 1.00 75.06 102 ARG A CA 1
ATOM 821 C C . ARG A 1 102 ? 2.310 18.130 2.946 1.00 75.06 102 ARG A C 1
ATOM 823 O O . ARG A 1 102 ? 3.485 17.870 2.692 1.00 75.06 102 ARG A O 1
ATOM 830 N N . THR A 1 103 ? 1.298 17.455 2.406 1.00 73.62 103 THR A N 1
ATOM 831 C CA . THR A 1 103 ? 1.475 16.384 1.416 1.00 73.62 103 THR A CA 1
ATOM 832 C C . THR A 1 103 ? 2.015 16.953 0.103 1.00 73.62 103 THR A C 1
ATOM 834 O O . THR A 1 103 ? 2.936 16.378 -0.467 1.00 73.62 103 THR A O 1
ATOM 837 N N . PHE A 1 104 ? 1.546 18.130 -0.322 1.00 76.88 104 PHE A N 1
ATOM 838 C CA . PHE A 1 104 ? 2.067 18.822 -1.502 1.00 76.88 104 PHE A CA 1
ATOM 839 C C . PHE A 1 104 ? 3.552 19.193 -1.355 1.00 76.88 104 PHE A C 1
ATOM 841 O O . PHE A 1 104 ? 4.357 18.874 -2.228 1.00 76.88 104 PHE A O 1
ATOM 848 N N . ILE A 1 105 ? 3.945 19.770 -0.212 1.00 82.00 105 ILE A N 1
ATOM 849 C CA . ILE A 1 105 ? 5.355 20.058 0.110 1.00 82.00 105 ILE A CA 1
ATOM 850 C C . ILE A 1 105 ? 6.194 18.770 0.114 1.00 82.00 105 ILE A C 1
ATOM 852 O O . ILE A 1 105 ? 7.310 18.759 -0.397 1.00 82.00 105 ILE A O 1
ATOM 856 N N . SER A 1 106 ? 5.651 17.666 0.636 1.00 78.44 106 SER A N 1
ATOM 857 C CA . SER A 1 106 ? 6.347 16.371 0.674 1.00 78.44 106 SER A CA 1
ATOM 858 C C . SER A 1 106 ? 6.603 15.808 -0.728 1.00 78.44 106 SER A C 1
ATOM 860 O O . SER A 1 106 ? 7.689 15.298 -0.994 1.00 78.44 106 SER A O 1
ATOM 862 N N . ILE A 1 107 ? 5.633 15.941 -1.641 1.00 78.81 107 ILE A N 1
ATOM 863 C CA . ILE A 1 107 ? 5.805 15.563 -3.052 1.00 78.81 107 ILE A CA 1
ATOM 864 C C . ILE A 1 107 ? 6.865 16.446 -3.711 1.00 78.81 107 ILE A C 1
ATOM 866 O O . ILE A 1 107 ? 7.721 15.927 -4.421 1.00 78.81 107 ILE A O 1
ATOM 870 N N . PHE A 1 108 ? 6.851 17.755 -3.448 1.00 83.56 108 PHE A N 1
ATOM 871 C CA . PHE A 1 108 ? 7.824 18.687 -4.021 1.00 83.56 108 PHE A CA 1
ATOM 872 C C . PHE A 1 108 ? 9.257 18.382 -3.557 1.00 83.56 108 PHE A C 1
ATOM 874 O O . PHE A 1 108 ? 10.180 18.332 -4.366 1.00 83.56 108 PHE A O 1
ATOM 881 N N . ILE A 1 109 ? 9.438 18.086 -2.266 1.00 84.19 109 ILE A N 1
ATOM 882 C CA . ILE A 1 109 ? 10.720 17.636 -1.703 1.00 84.19 109 ILE A CA 1
ATOM 883 C C . ILE A 1 109 ? 11.151 16.301 -2.327 1.00 84.19 109 ILE A C 1
ATOM 885 O O . ILE A 1 109 ? 12.315 16.144 -2.694 1.00 84.19 109 ILE A O 1
ATOM 889 N N . GLY A 1 110 ? 10.225 15.350 -2.492 1.00 78.12 110 GLY A N 1
ATOM 890 C CA . GLY A 1 110 ? 10.500 14.077 -3.163 1.00 78.12 110 GLY A CA 1
ATOM 891 C C . GLY A 1 110 ? 10.937 14.264 -4.618 1.00 78.12 110 GLY A C 1
ATOM 892 O O . GLY A 1 110 ? 11.901 13.639 -5.053 1.00 78.12 110 GLY A O 1
ATOM 893 N N . PHE A 1 111 ? 10.285 15.174 -5.344 1.00 79.94 111 PHE A N 1
ATOM 894 C CA . PHE A 1 111 ? 10.635 15.522 -6.719 1.00 79.94 111 PHE A CA 1
ATOM 895 C C . PHE A 1 111 ? 12.043 16.120 -6.810 1.00 79.94 111 PHE A C 1
ATOM 897 O O . PHE A 1 111 ? 12.837 15.671 -7.632 1.00 79.94 111 PHE A O 1
ATOM 904 N N . LEU A 1 112 ? 12.393 17.046 -5.909 1.00 82.50 112 LEU A N 1
ATOM 905 C CA . LEU A 1 112 ? 13.748 17.600 -5.818 1.00 82.50 112 LEU A CA 1
ATOM 906 C C . LEU A 1 112 ? 14.799 16.510 -5.546 1.00 82.50 112 LEU A C 1
ATOM 908 O O . LEU A 1 112 ? 15.851 16.487 -6.185 1.00 82.50 112 LEU A O 1
ATOM 912 N N . GLY A 1 113 ? 14.497 15.563 -4.654 1.00 76.12 113 GLY A N 1
ATOM 913 C CA . GLY A 1 113 ? 15.368 14.417 -4.379 1.00 76.12 113 GLY A CA 1
ATOM 914 C C . GLY A 1 113 ? 15.583 13.522 -5.603 1.00 76.12 113 GLY A C 1
ATOM 915 O O . GLY A 1 113 ? 16.714 13.137 -5.890 1.00 76.12 113 GLY A O 1
ATOM 916 N N . VAL A 1 114 ? 14.524 13.244 -6.368 1.00 71.94 114 VAL A N 1
ATOM 917 C CA . VAL A 1 114 ? 14.618 12.498 -7.632 1.00 71.94 114 VAL A CA 1
ATOM 918 C C . VAL A 1 114 ? 15.472 13.269 -8.642 1.00 71.94 114 VAL A C 1
ATOM 920 O O . VAL A 1 114 ? 16.421 12.702 -9.172 1.00 71.94 114 VAL A O 1
ATOM 923 N N . THR A 1 115 ? 15.227 14.567 -8.854 1.00 74.00 115 THR A N 1
ATOM 924 C CA . THR A 1 115 ? 16.044 15.376 -9.781 1.00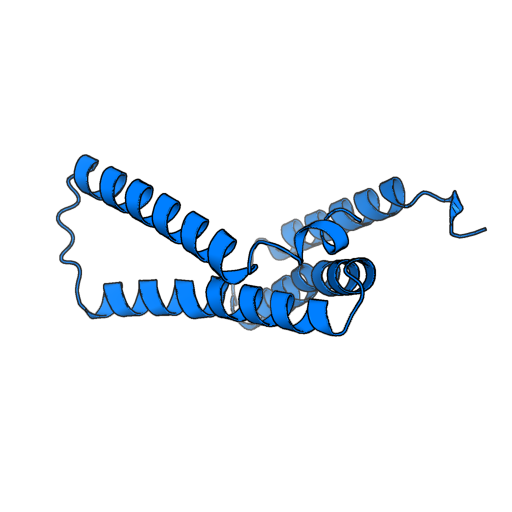 74.00 115 THR A CA 1
ATOM 925 C C . THR A 1 115 ? 17.523 15.409 -9.396 1.00 74.00 115 THR A C 1
ATOM 927 O O . THR A 1 115 ? 18.385 15.389 -10.268 1.00 74.00 115 THR A O 1
ATOM 930 N N . TYR A 1 116 ? 17.831 15.386 -8.097 1.00 78.25 116 TYR A N 1
ATOM 931 C CA . TYR A 1 116 ? 19.205 15.342 -7.608 1.00 78.25 116 TYR A CA 1
ATOM 932 C C . TYR A 1 116 ? 19.873 13.980 -7.850 1.00 78.25 116 TYR A C 1
ATOM 934 O O . TYR A 1 116 ? 21.028 13.929 -8.256 1.00 78.25 116 TYR A O 1
ATOM 942 N N . ILE A 1 117 ? 19.145 12.875 -7.643 1.00 70.25 117 ILE A N 1
ATOM 943 C CA . ILE A 1 117 ? 19.649 11.510 -7.876 1.00 70.25 117 ILE A CA 1
ATOM 944 C C . ILE A 1 117 ? 19.887 11.242 -9.365 1.00 70.25 117 ILE A C 1
ATOM 946 O O . ILE A 1 117 ? 20.876 10.604 -9.717 1.00 70.25 117 ILE A O 1
ATOM 950 N N . PHE A 1 118 ? 18.982 11.699 -10.233 1.00 67.25 118 PHE A N 1
ATOM 951 C CA . PHE A 1 118 ? 19.113 11.500 -11.679 1.00 67.25 118 PHE A CA 1
ATOM 952 C C . PHE A 1 118 ? 20.153 12.425 -12.319 1.00 67.25 118 PHE A C 1
ATOM 954 O O . PHE A 1 118 ? 20.636 12.111 -13.405 1.00 67.25 118 PHE A O 1
ATOM 961 N N . GLY A 1 119 ? 20.545 13.496 -11.620 1.00 59.66 119 GLY A N 1
ATOM 962 C CA . GLY A 1 119 ? 21.595 14.414 -12.035 1.00 59.66 119 GLY A CA 1
ATOM 963 C C . GLY A 1 119 ? 21.224 15.226 -13.278 1.00 59.66 119 GLY A C 1
ATOM 964 O O . GLY A 1 119 ? 20.509 14.783 -14.174 1.00 59.66 119 GLY A O 1
ATOM 965 N N . PHE A 1 120 ? 21.777 16.431 -13.375 1.00 56.22 120 PHE A N 1
ATOM 966 C CA . PHE A 1 120 ? 21.712 17.247 -14.593 1.00 56.22 120 PHE A CA 1
ATOM 967 C C . PHE A 1 120 ? 22.473 16.622 -15.789 1.00 56.22 120 PHE A C 1
ATOM 969 O O . PHE A 1 120 ? 22.448 17.190 -16.874 1.00 56.22 120 PHE A O 1
ATOM 976 N N . ASP A 1 121 ? 23.092 15.446 -15.622 1.00 54.53 121 ASP A N 1
ATOM 977 C CA . ASP A 1 121 ? 23.910 14.754 -16.632 1.00 54.53 121 ASP A CA 1
ATOM 978 C C . ASP A 1 121 ? 23.112 13.923 -17.652 1.00 54.53 121 ASP A C 1
ATOM 980 O O . ASP A 1 121 ? 23.694 13.370 -18.579 1.00 54.53 121 ASP A O 1
ATOM 984 N N . THR A 1 122 ? 21.788 13.802 -17.508 1.00 52.25 122 THR A N 1
ATOM 985 C CA . THR A 1 122 ? 20.940 13.100 -18.500 1.00 52.25 122 THR A CA 1
ATOM 986 C C . THR A 1 122 ? 20.061 14.032 -19.338 1.00 52.25 122 THR A C 1
ATOM 988 O O . THR A 1 122 ? 19.314 13.558 -20.193 1.00 52.25 122 THR A O 1
ATOM 991 N N . LEU A 1 123 ? 20.136 15.347 -19.105 1.00 47.69 123 LEU A N 1
ATOM 992 C CA . LEU A 1 123 ? 19.291 16.365 -19.746 1.00 47.69 123 LEU A CA 1
ATOM 993 C C . LEU A 1 123 ? 20.067 17.363 -20.631 1.00 47.69 123 LEU A C 1
ATOM 995 O O . LEU A 1 123 ? 19.470 18.334 -21.099 1.00 47.69 123 LEU A O 1
ATOM 999 N N . ILE A 1 124 ? 21.357 17.122 -20.885 1.00 39.88 124 ILE A N 1
ATOM 1000 C CA . ILE A 1 124 ? 22.202 17.848 -21.854 1.00 39.88 124 ILE A CA 1
ATOM 1001 C C . ILE A 1 124 ? 22.845 16.809 -22.770 1.00 39.88 124 ILE A C 1
ATOM 1003 O O . ILE A 1 124 ? 22.854 17.044 -23.998 1.00 39.88 124 ILE A O 1
#

Sequence (124 aa):
MAIKISVSSTNPITVASLRLIIGSIFLFTYYKFKGLKENLSIKILLFIFLIGLIGNFIPFSLISWSEQYIQSNTAGLLLSVAPIFTLFLSYFFIKEDKYFLRTFISIFIGFLGVTYIFGFDTLI

Organism: NCBI:txid408172

InterPro domains:
  IPR000620 EamA domain [PF00892] (2-118)
  IPR037185 Multidrug transporter EmrE superfamily [SSF103481] (18-119)
  IPR050638 Amino Acid and Vitamin Transporters [PTHR32322] (2-117)

Foldseek 3Di:
DVVVVVVPDDQLVNVLVVVVVVVCVVVVVVVVVVVPPDPCPPVVVVVVVVCCCVVPVVVSVVLSVVVVVDPVVVSVVVVLCVLVVVLVVCVVPVVDPPCNVVSVVVNVVVVVVVDVVVDPVVVD

Secondary structure (DSSP, 8-state):
--HHHHTTT--HHHHHHHHHHHHHHHHHHHHHHTT------HHHHHHHHHHHIIIIIHHHHHHHHHTTTS-HHHHHHHHTTHHHHHHHHHHHH-TT-TTHHHHHHHHHHHHHHHHHHH-GGG--

pLDDT: mean 73.24, std 11.6, range [39.88, 86.88]

Radius of gyration: 19.28 Å; chains: 1; bounding box: 41×40×49 Å